Protein AF-A0A9D2LZK5-F1 (afdb_monomer_lite)

Radius of gyration: 13.2 Å; chains: 1; bounding box: 39×18×30 Å

pLDDT: mean 83.93, std 15.83, range [34.25, 96.19]

Foldseek 3Di:
DDPPDDPVVVVVVVVVQVVCVVVVHQWDKDKADPVCPVVVVVVVWDWPAWDPDCPPVDTITMTIHGDDRDD

Secondary structure (DSSP, 8-state):
------HHHHHHHHHHHHHHHHTT-SEEEEEEEGGGHHHHHTTT-EEEEE-S--GGGS-EEEEEEEPPPP-

InterPro domains:
  IPR016181 Acyl-CoA N-acyltransferase [SSF55729] (12-64)

Organism: NCBI:txid2838416

Structure (mmCIF, N/CA/C/O backbone):
data_AF-A0A9D2LZK5-F1
#
_entry.id   AF-A0A9D2LZK5-F1
#
loop_
_atom_site.group_PDB
_atom_site.id
_atom_site.type_symbol
_atom_site.label_atom_id
_atom_site.label_alt_id
_atom_site.label_comp_id
_atom_site.label_asym_id
_atom_site.label_entity_id
_atom_site.label_seq_id
_atom_site.pdbx_PDB_ins_code
_atom_site.Cartn_x
_atom_site.Cartn_y
_atom_site.Cartn_z
_atom_site.occupancy
_atom_site.B_iso_or_equiv
_atom_site.auth_seq_id
_atom_site.auth_comp_id
_atom_site.auth_asym_id
_atom_site.auth_atom_id
_atom_site.pdbx_PDB_model_num
ATOM 1 N N . MET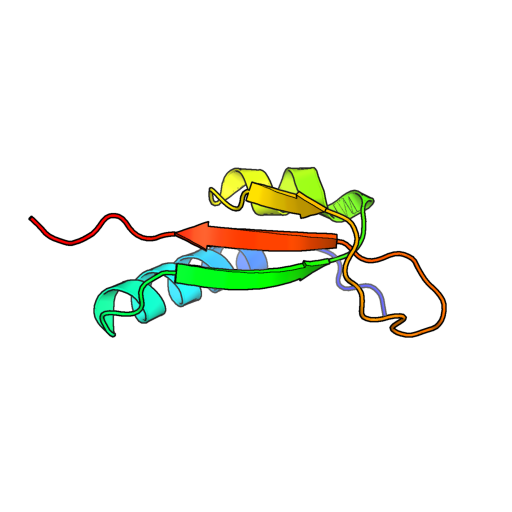 A 1 1 ? 20.512 6.956 -4.246 1.00 34.25 1 MET A N 1
ATOM 2 C CA . MET A 1 1 ? 19.623 7.237 -3.100 1.00 34.25 1 MET A CA 1
ATOM 3 C C . MET A 1 1 ? 19.023 5.907 -2.673 1.00 34.25 1 MET A C 1
ATOM 5 O O . MET A 1 1 ? 17.973 5.517 -3.162 1.00 34.25 1 MET A O 1
ATOM 9 N N . GLU A 1 2 ? 19.772 5.146 -1.880 1.00 36.38 2 GLU A N 1
ATOM 10 C CA . GLU A 1 2 ? 19.323 3.862 -1.342 1.00 36.38 2 GLU A CA 1
ATOM 11 C C . GLU A 1 2 ? 18.815 4.117 0.069 1.00 36.38 2 GLU A C 1
ATOM 13 O O . GLU A 1 2 ? 19.567 4.554 0.938 1.00 36.38 2 GLU A O 1
ATOM 18 N N . ILE A 1 3 ? 17.520 3.914 0.286 1.00 48.94 3 ILE A N 1
ATOM 19 C CA . ILE A 1 3 ? 16.951 3.990 1.627 1.00 48.94 3 ILE A CA 1
ATOM 20 C C . ILE A 1 3 ? 17.247 2.638 2.280 1.00 48.94 3 ILE A C 1
ATOM 22 O O . ILE A 1 3 ? 16.560 1.653 2.022 1.00 48.94 3 ILE A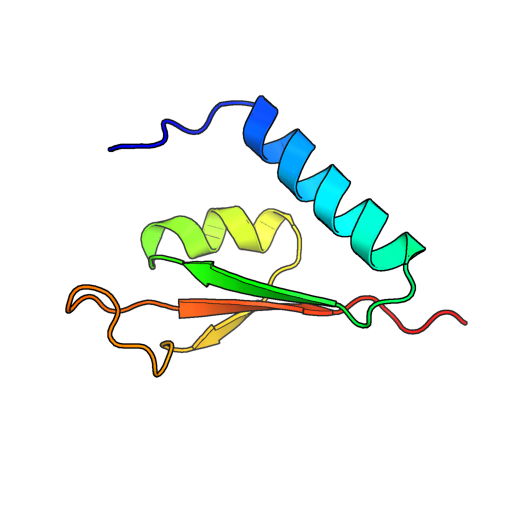 O 1
ATOM 26 N N . GLN A 1 4 ? 18.338 2.572 3.046 1.00 49.28 4 GLN A N 1
ATOM 27 C CA . GLN A 1 4 ? 18.698 1.403 3.850 1.00 49.28 4 GLN A CA 1
ATOM 28 C C . GLN A 1 4 ? 17.649 1.225 4.954 1.00 49.28 4 GLN A C 1
ATOM 30 O O . GLN A 1 4 ? 17.594 2.009 5.903 1.00 49.28 4 GLN A O 1
ATOM 35 N N . GLY A 1 5 ? 16.788 0.217 4.791 1.00 46.78 5 GLY A N 1
ATOM 36 C CA . GLY A 1 5 ? 15.701 -0.087 5.717 1.00 46.78 5 GLY A CA 1
ATOM 37 C C . GLY A 1 5 ? 16.229 -0.466 7.097 1.00 46.78 5 GLY A C 1
ATOM 38 O O . GLY A 1 5 ? 16.881 -1.495 7.259 1.00 46.78 5 GLY A O 1
ATOM 39 N N . ASN A 1 6 ? 15.919 0.362 8.086 1.00 51.88 6 ASN A N 1
ATOM 40 C CA . ASN A 1 6 ? 16.136 0.102 9.497 1.00 51.88 6 ASN A CA 1
ATOM 41 C C . ASN A 1 6 ? 14.786 -0.228 10.177 1.00 51.88 6 ASN A C 1
ATOM 43 O O . ASN A 1 6 ? 13.715 -0.284 9.570 1.00 51.88 6 ASN A O 1
ATOM 47 N N . SER A 1 7 ? 14.814 -0.492 11.479 1.00 60.03 7 SER A N 1
ATOM 48 C CA . SER A 1 7 ? 13.635 -0.810 12.301 1.00 60.03 7 SER A CA 1
ATOM 49 C C . SER A 1 7 ? 12.613 0.337 12.421 1.00 60.03 7 SER A C 1
ATOM 51 O O . SER A 1 7 ? 11.463 0.107 12.796 1.00 60.03 7 SER A O 1
ATOM 53 N N . LYS A 1 8 ? 12.998 1.569 12.071 1.00 64.50 8 LYS A N 1
ATOM 54 C CA . LYS A 1 8 ? 12.174 2.788 12.172 1.00 64.50 8 LYS A CA 1
ATOM 55 C C . LYS A 1 8 ? 11.153 2.930 11.038 1.00 64.50 8 LYS A C 1
ATOM 57 O O . LYS A 1 8 ? 10.030 3.361 11.282 1.00 64.50 8 LYS A O 1
ATOM 62 N N . GLU A 1 9 ? 11.493 2.513 9.819 1.00 71.88 9 GLU A N 1
ATOM 63 C CA . GLU A 1 9 ? 10.595 2.558 8.657 1.00 71.88 9 GLU A CA 1
ATOM 64 C C . GLU A 1 9 ? 9.371 1.656 8.875 1.00 71.88 9 GLU A C 1
ATOM 66 O O . GLU A 1 9 ? 8.253 1.988 8.482 1.00 71.88 9 GLU A O 1
ATOM 71 N N . PHE A 1 10 ? 9.570 0.549 9.592 1.00 80.19 10 PHE A N 1
ATOM 72 C CA . PHE A 1 10 ? 8.504 -0.364 9.981 1.00 80.19 10 PHE A CA 1
ATOM 73 C C . PHE A 1 10 ? 7.503 0.276 10.960 1.00 80.19 10 PHE A C 1
ATOM 75 O O . PHE A 1 10 ? 6.296 0.052 10.847 1.00 80.19 10 PHE A O 1
ATOM 82 N N . LEU A 1 11 ? 7.985 1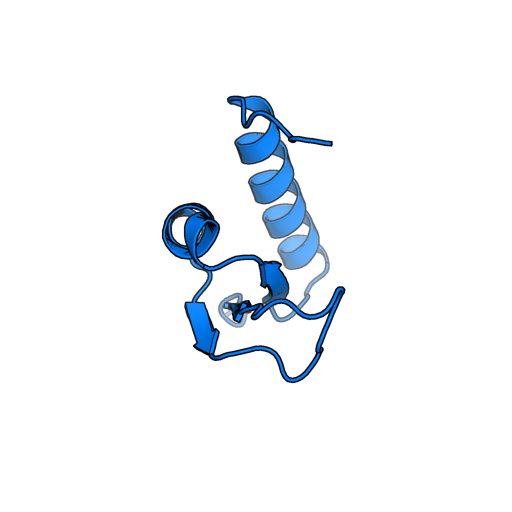.104 11.895 1.00 85.38 11 LEU A N 1
ATOM 83 C CA . LEU A 1 11 ? 7.131 1.862 12.816 1.00 85.38 11 LEU A CA 1
ATOM 84 C C . LEU A 1 11 ? 6.352 2.956 12.082 1.00 85.38 11 LEU A C 1
ATOM 86 O O . LEU A 1 11 ? 5.154 3.101 12.312 1.00 85.38 11 LEU A O 1
ATOM 90 N N . LEU A 1 12 ? 7.005 3.666 11.158 1.00 89.81 12 LEU A N 1
ATOM 91 C CA . LEU A 1 12 ? 6.358 4.700 10.349 1.00 89.81 12 LEU A CA 1
ATOM 92 C C . LEU A 1 12 ? 5.210 4.125 9.520 1.00 89.81 12 LEU A C 1
ATOM 94 O O . LEU A 1 12 ? 4.104 4.654 9.565 1.00 89.81 12 LEU A O 1
ATOM 98 N N . LEU A 1 13 ? 5.435 3.014 8.811 1.00 91.56 13 LEU A N 1
ATOM 99 C CA . LEU A 1 13 ? 4.382 2.426 7.986 1.00 91.56 13 LEU A CA 1
ATOM 100 C C . LEU A 1 13 ? 3.207 1.924 8.837 1.00 91.56 13 LEU A C 1
ATOM 102 O O . LEU A 1 13 ? 2.056 2.121 8.459 1.00 91.56 13 LEU A O 1
ATOM 106 N N . ARG A 1 14 ? 3.468 1.346 10.019 1.00 91.38 14 ARG A N 1
ATOM 107 C CA . ARG A 1 14 ? 2.402 0.982 10.969 1.00 91.38 14 ARG A CA 1
ATOM 108 C C . ARG A 1 14 ? 1.604 2.192 11.437 1.00 91.38 14 ARG A C 1
ATOM 110 O O . ARG A 1 14 ? 0.379 2.111 11.461 1.00 91.38 14 ARG A O 1
ATOM 117 N N . GLN A 1 15 ? 2.281 3.286 11.782 1.00 94.25 15 GLN A N 1
ATOM 118 C CA . GLN A 1 15 ? 1.616 4.510 12.217 1.00 94.25 15 GLN A CA 1
ATOM 119 C C . GLN A 1 15 ? 0.740 5.087 11.101 1.00 94.25 15 GLN A C 1
ATOM 121 O O . GLN A 1 15 ? -0.426 5.374 11.336 1.00 94.25 15 GLN A O 1
ATOM 126 N N . VAL A 1 16 ? 1.249 5.144 9.865 1.00 93.62 16 VAL A N 1
ATOM 127 C CA . VAL A 1 16 ? 0.480 5.607 8.698 1.00 93.62 16 VAL A CA 1
ATOM 128 C C . VAL A 1 16 ? -0.792 4.779 8.499 1.00 93.62 16 VAL A C 1
ATOM 130 O O . VAL A 1 16 ? -1.859 5.342 8.262 1.00 93.62 16 VAL A O 1
ATOM 133 N N . LEU A 1 17 ? -0.710 3.450 8.619 1.00 93.50 17 LEU A N 1
ATOM 134 C CA . LEU A 1 17 ? -1.885 2.582 8.503 1.00 93.50 17 LEU A CA 1
ATOM 135 C C . LEU A 1 17 ? -2.881 2.794 9.651 1.00 93.50 17 LEU A C 1
ATOM 137 O O . LEU A 1 17 ? -4.090 2.801 9.415 1.00 93.50 17 LEU A O 1
ATOM 141 N N . ALA A 1 18 ? -2.389 2.980 10.878 1.00 93.94 18 ALA A N 1
ATOM 142 C CA . ALA A 1 18 ? -3.228 3.267 12.038 1.00 93.94 18 ALA A CA 1
ATOM 143 C C . ALA A 1 18 ? -3.969 4.602 11.874 1.00 93.94 18 ALA A C 1
ATOM 145 O O . ALA A 1 18 ? -5.188 4.649 12.046 1.00 93.94 18 ALA A O 1
ATOM 146 N N . ASP A 1 19 ? -3.263 5.652 11.454 1.00 95.06 19 ASP A N 1
ATOM 147 C CA . ASP A 1 19 ? -3.833 6.977 11.217 1.00 95.06 19 ASP A CA 1
ATOM 148 C C . ASP A 1 19 ? -4.854 6.943 10.076 1.00 95.06 19 ASP A C 1
ATOM 150 O O . ASP A 1 19 ? -5.951 7.487 10.199 1.00 95.06 19 ASP A O 1
ATOM 154 N N . ALA A 1 20 ? -4.537 6.255 8.975 1.00 94.00 20 ALA A N 1
ATOM 155 C CA . ALA A 1 20 ? -5.449 6.087 7.848 1.00 94.00 20 ALA A CA 1
ATOM 156 C C . ALA A 1 20 ? -6.746 5.377 8.267 1.00 94.00 20 ALA A C 1
ATOM 158 O O . ALA A 1 20 ? -7.834 5.774 7.842 1.00 94.00 20 ALA A O 1
ATOM 159 N N . ARG A 1 21 ? -6.644 4.366 9.137 1.00 92.31 21 ARG A N 1
ATOM 160 C CA . ARG A 1 21 ? -7.805 3.676 9.701 1.00 92.31 21 ARG A CA 1
ATOM 161 C C . ARG A 1 21 ? -8.604 4.576 10.645 1.00 92.31 21 ARG A C 1
ATOM 163 O O . ARG A 1 21 ? -9.826 4.602 10.542 1.00 92.31 21 ARG A O 1
ATOM 170 N N . ALA A 1 22 ? -7.939 5.330 11.522 1.00 93.56 22 ALA A N 1
ATOM 171 C CA . ALA A 1 22 ? -8.587 6.272 12.439 1.00 93.56 22 ALA A CA 1
ATOM 172 C C . ALA A 1 22 ? -9.315 7.408 11.696 1.00 93.56 22 ALA A C 1
ATOM 174 O O . ALA A 1 22 ? -10.367 7.861 12.132 1.00 93.56 22 ALA A O 1
ATOM 175 N N . GLN A 1 23 ? -8.797 7.814 10.535 1.00 94.88 23 GLN A N 1
ATOM 176 C CA . GLN A 1 23 ? -9.434 8.773 9.626 1.00 94.88 23 GLN A CA 1
ATOM 177 C C . GLN A 1 23 ? -10.623 8.185 8.840 1.00 94.88 23 GLN A C 1
ATOM 179 O O . GLN A 1 23 ? -11.191 8.876 7.999 1.00 94.88 23 GLN A O 1
ATOM 184 N N . GLY A 1 24 ? -10.985 6.914 9.052 1.00 93.06 24 GLY A N 1
ATOM 185 C CA . GLY A 1 24 ? -12.098 6.269 8.353 1.00 93.06 24 GLY A CA 1
ATOM 186 C C . GLY A 1 24 ? -11.833 5.990 6.871 1.00 93.06 24 GLY A C 1
ATOM 187 O O . GLY A 1 24 ? -12.777 5.847 6.094 1.00 93.06 24 GLY A O 1
ATOM 188 N N . ARG A 1 25 ? -10.563 5.919 6.441 1.00 94.44 25 ARG A N 1
ATOM 189 C CA . ARG A 1 25 ? -10.231 5.535 5.060 1.00 94.44 25 ARG A CA 1
ATOM 190 C C . ARG A 1 25 ? -10.586 4.067 4.823 1.00 94.44 25 ARG A C 1
ATOM 192 O O . ARG A 1 25 ? -10.636 3.268 5.749 1.00 94.44 25 ARG A O 1
ATOM 199 N N . GLN A 1 26 ? -10.778 3.693 3.561 1.00 94.06 26 GLN A N 1
ATOM 200 C CA . GLN A 1 26 ? -11.063 2.301 3.182 1.00 94.06 26 GLN A CA 1
ATOM 201 C C . GLN A 1 26 ? -9.798 1.437 3.076 1.00 94.06 26 GLN A C 1
ATOM 203 O O . GLN A 1 26 ? -9.877 0.212 3.037 1.00 94.06 26 GLN A O 1
ATOM 208 N N . GLY A 1 27 ? -8.624 2.062 3.007 1.00 93.81 27 GLY A N 1
ATOM 209 C CA . GLY A 1 27 ? -7.357 1.380 2.800 1.00 93.81 27 GLY A CA 1
ATOM 210 C C . GLY A 1 27 ? -6.251 2.334 2.366 1.00 93.81 27 GLY A C 1
ATOM 211 O O . GLY A 1 27 ? -6.438 3.554 2.332 1.00 93.81 27 GLY A O 1
ATOM 212 N N . CYS A 1 28 ? -5.110 1.760 1.997 1.00 94.81 28 CYS A N 1
ATOM 213 C CA . CYS A 1 28 ? -3.967 2.471 1.432 1.00 94.81 28 CYS A CA 1
ATOM 214 C C . CYS A 1 28 ? -3.470 1.752 0.175 1.00 94.81 28 CYS A C 1
ATOM 216 O O . CYS A 1 28 ? -3.441 0.520 0.137 1.00 94.81 28 CYS A O 1
ATOM 218 N N . VAL A 1 29 ? -3.039 2.523 -0.825 1.00 94.31 29 VAL A N 1
ATOM 219 C CA . VAL A 1 29 ? -2.345 2.021 -2.018 1.00 94.31 29 VAL A CA 1
ATOM 220 C C . VAL A 1 29 ? -0.963 2.659 -2.106 1.00 94.31 29 VAL A C 1
ATOM 222 O O . VAL A 1 29 ? -0.788 3.816 -1.724 1.00 94.31 29 VAL A O 1
ATOM 225 N N . LEU A 1 30 ? 0.016 1.901 -2.583 1.00 92.94 30 LEU A N 1
ATOM 226 C CA . LEU A 1 30 ? 1.357 2.385 -2.883 1.00 92.94 30 LEU A CA 1
ATOM 227 C C . LEU A 1 30 ? 1.917 1.653 -4.096 1.00 92.94 30 LEU A C 1
ATOM 229 O O . LEU A 1 30 ? 1.487 0.547 -4.410 1.00 92.94 30 LEU A O 1
ATOM 233 N N . THR A 1 31 ? 2.922 2.248 -4.722 1.00 92.75 31 THR A N 1
ATOM 234 C CA . THR A 1 31 ? 3.639 1.658 -5.851 1.00 92.75 31 THR A CA 1
ATOM 235 C C . THR A 1 31 ? 5.072 1.341 -5.420 1.00 92.75 31 THR A C 1
ATOM 237 O O . THR A 1 31 ? 5.750 2.192 -4.842 1.00 92.75 31 THR A O 1
ATOM 240 N N . CYS A 1 32 ? 5.549 0.117 -5.659 1.00 91.44 32 CYS A N 1
ATOM 241 C CA . CYS A 1 32 ? 6.877 -0.329 -5.230 1.00 91.44 32 CYS A CA 1
ATOM 242 C C . CYS A 1 32 ? 7.591 -1.206 -6.272 1.00 91.44 32 CYS A C 1
ATOM 244 O O . CYS A 1 32 ? 7.011 -1.644 -7.263 1.00 91.44 32 CYS A O 1
ATOM 246 N N . LYS A 1 33 ? 8.893 -1.435 -6.067 1.00 91.00 33 LYS A N 1
ATOM 247 C CA . LYS A 1 33 ? 9.687 -2.353 -6.898 1.00 91.00 33 LYS A CA 1
ATOM 248 C C . LYS A 1 33 ? 9.414 -3.804 -6.502 1.00 91.00 33 LYS A C 1
ATOM 250 O O . LYS A 1 33 ? 9.155 -4.076 -5.334 1.00 91.00 33 LYS A O 1
ATOM 255 N N . ALA A 1 34 ? 9.607 -4.738 -7.436 1.00 90.81 34 ALA A N 1
ATOM 256 C CA . ALA A 1 34 ? 9.409 -6.176 -7.205 1.00 90.81 34 ALA A CA 1
ATOM 257 C C . ALA A 1 34 ? 10.121 -6.711 -5.941 1.00 90.81 34 ALA A C 1
ATOM 259 O O . ALA A 1 34 ? 9.548 -7.483 -5.180 1.00 90.81 34 ALA A O 1
ATOM 260 N N . GLY A 1 35 ? 11.348 -6.250 -5.665 1.00 89.94 35 GLY A N 1
ATOM 261 C CA . GLY A 1 35 ? 12.112 -6.672 -4.482 1.00 89.94 35 GLY A CA 1
ATOM 262 C C . GLY A 1 35 ? 11.508 -6.251 -3.133 1.00 89.94 35 GLY A C 1
ATOM 263 O O . GLY A 1 35 ? 11.905 -6.779 -2.100 1.00 89.94 35 GLY A O 1
ATOM 264 N N . LEU A 1 36 ? 10.548 -5.320 -3.126 1.00 91.50 36 LEU A N 1
ATOM 265 C CA . LEU A 1 36 ? 9.870 -4.841 -1.920 1.00 91.50 36 LEU A CA 1
ATOM 266 C C . LEU A 1 36 ? 8.492 -5.481 -1.705 1.00 91.50 36 LEU A C 1
ATOM 268 O O . LEU A 1 36 ? 7.887 -5.232 -0.662 1.00 91.50 36 LEU A O 1
ATOM 272 N N . LEU A 1 37 ? 8.004 -6.326 -2.623 1.00 92.25 37 LEU A N 1
ATOM 273 C CA . LEU A 1 37 ? 6.727 -7.033 -2.443 1.00 92.25 37 LEU A CA 1
ATOM 274 C C . LEU A 1 37 ? 6.681 -7.786 -1.097 1.00 92.25 37 LEU A C 1
ATOM 276 O O . LEU A 1 37 ? 5.791 -7.479 -0.299 1.00 92.25 37 LEU A O 1
ATOM 280 N N . PRO A 1 38 ? 7.686 -8.621 -0.740 1.00 93.25 38 PRO A N 1
ATOM 281 C CA . PRO A 1 38 ? 7.652 -9.377 0.515 1.00 93.25 38 PRO A CA 1
ATOM 282 C C . PRO A 1 38 ? 7.777 -8.491 1.758 1.00 93.25 38 PRO A C 1
ATOM 284 O O . PRO A 1 38 ? 7.453 -8.905 2.869 1.00 93.25 38 PRO A O 1
ATOM 287 N N . TYR A 1 39 ? 8.294 -7.268 1.605 1.00 91.94 39 TYR A N 1
ATOM 288 C CA . TYR A 1 39 ? 8.353 -6.307 2.700 1.00 91.94 39 TYR A CA 1
ATOM 289 C C . TYR A 1 39 ? 6.958 -5.760 3.014 1.00 91.94 39 TYR A C 1
ATOM 291 O O . TYR A 1 39 ? 6.555 -5.772 4.176 1.00 91.94 39 TYR A O 1
ATOM 299 N N . TYR A 1 40 ? 6.208 -5.329 1.996 1.00 93.12 40 TYR A N 1
ATOM 300 C CA . TYR A 1 40 ? 4.875 -4.747 2.178 1.00 93.12 40 TYR A CA 1
ATOM 301 C C . TYR A 1 40 ? 3.800 -5.791 2.513 1.00 93.12 40 TYR A C 1
ATOM 303 O O . TYR A 1 40 ? 2.878 -5.486 3.273 1.00 93.12 40 TYR A O 1
ATOM 311 N N . GLU A 1 41 ? 3.951 -7.034 2.050 1.00 93.62 41 GLU A N 1
ATOM 312 C CA . GLU A 1 41 ? 3.072 -8.155 2.423 1.00 93.62 41 GLU A CA 1
ATOM 313 C C . GLU A 1 41 ? 3.014 -8.378 3.945 1.00 93.62 41 GLU A C 1
ATOM 315 O O . GLU A 1 41 ? 1.951 -8.689 4.483 1.00 93.62 41 GLU A O 1
ATOM 320 N N . LYS A 1 42 ? 4.104 -8.099 4.683 1.00 92.38 42 LYS A N 1
ATOM 321 C CA . LYS A 1 42 ? 4.144 -8.179 6.162 1.00 92.38 42 LYS A CA 1
ATOM 322 C C . LYS A 1 42 ? 3.159 -7.238 6.861 1.00 92.38 42 LYS A C 1
ATOM 324 O O . LYS A 1 42 ? 2.853 -7.438 8.034 1.00 92.38 42 LYS A O 1
ATOM 329 N N . PHE A 1 43 ? 2.688 -6.204 6.167 1.00 91.12 43 PHE A N 1
ATOM 330 C CA . PHE A 1 43 ? 1.721 -5.230 6.677 1.00 91.12 43 PHE A CA 1
ATOM 331 C C . PHE A 1 43 ? 0.304 -5.467 6.130 1.00 91.12 43 PHE A C 1
ATOM 333 O O . PHE A 1 43 ? -0.584 -4.652 6.368 1.00 91.12 43 PHE A O 1
ATOM 340 N N . GLY A 1 44 ? 0.082 -6.567 5.402 1.00 93.06 44 GLY A N 1
ATOM 341 C CA . GLY A 1 44 ? -1.218 -6.922 4.829 1.00 93.06 44 GLY A CA 1
ATOM 342 C C . GLY A 1 44 ? -1.509 -6.294 3.465 1.00 93.06 44 GLY A C 1
ATOM 343 O O . GLY A 1 44 ? -2.639 -6.390 2.984 1.00 93.06 44 GLY A O 1
ATOM 344 N N . PHE A 1 45 ? -0.520 -5.660 2.827 1.00 95.31 45 PHE A N 1
ATOM 345 C CA . PHE A 1 45 ? -0.668 -5.225 1.442 1.00 95.31 45 PHE A CA 1
ATOM 346 C C . PHE A 1 45 ? -0.717 -6.427 0.497 1.00 95.31 45 PHE A C 1
ATOM 348 O O . PHE A 1 45 ? 0.048 -7.377 0.637 1.00 95.31 45 PHE A O 1
ATOM 355 N N . GLN A 1 46 ? -1.590 -6.340 -0.500 1.00 96.19 46 GLN A N 1
ATOM 356 C CA . GLN A 1 46 ? -1.757 -7.325 -1.560 1.00 96.19 46 GLN A CA 1
ATOM 357 C C . GLN A 1 46 ? -1.279 -6.743 -2.884 1.00 96.19 46 GLN A C 1
ATOM 359 O O . GLN A 1 46 ? -1.608 -5.600 -3.217 1.00 96.19 46 GLN A O 1
ATOM 364 N N . ASN A 1 47 ? -0.549 -7.550 -3.649 1.00 95.69 47 ASN A N 1
ATOM 365 C CA . ASN A 1 47 ? -0.106 -7.198 -4.990 1.00 95.69 47 ASN A CA 1
ATOM 366 C C . ASN A 1 47 ? -1.300 -7.128 -5.955 1.00 95.69 47 ASN A C 1
ATOM 368 O O . ASN A 1 47 ? -2.063 -8.085 -6.089 1.00 95.69 47 ASN A O 1
ATOM 372 N N . ARG A 1 48 ? -1.468 -5.981 -6.615 1.00 95.31 48 ARG A N 1
ATOM 373 C CA . ARG A 1 48 ? -2.496 -5.716 -7.634 1.00 95.31 48 ARG A CA 1
ATOM 374 C C . ARG A 1 48 ? -1.971 -5.858 -9.063 1.00 95.31 48 ARG A C 1
ATOM 376 O O . ARG A 1 48 ? -2.742 -5.700 -10.002 1.00 95.31 48 ARG A O 1
ATOM 383 N N . GLY A 1 49 ? -0.700 -6.214 -9.221 1.00 92.56 49 GLY A N 1
ATOM 384 C CA . GLY A 1 49 ? -0.036 -6.413 -10.500 1.00 92.56 49 GLY A CA 1
ATOM 385 C C . GLY A 1 49 ? 0.898 -5.265 -10.862 1.00 92.56 49 GLY A C 1
ATOM 386 O O . GLY A 1 49 ? 1.204 -4.392 -10.046 1.00 92.56 49 GLY A O 1
ATOM 387 N N . VAL A 1 50 ? 1.381 -5.306 -12.104 1.00 91.25 50 VAL A N 1
ATOM 388 C CA . VAL A 1 50 ? 2.276 -4.283 -12.647 1.00 91.25 50 VAL A CA 1
ATOM 389 C C . VAL A 1 50 ? 1.519 -2.962 -12.746 1.00 91.25 50 VAL A C 1
ATOM 391 O O . VAL A 1 50 ? 0.456 -2.897 -13.362 1.00 91.25 50 VAL A O 1
ATOM 394 N N . SER A 1 51 ? 2.079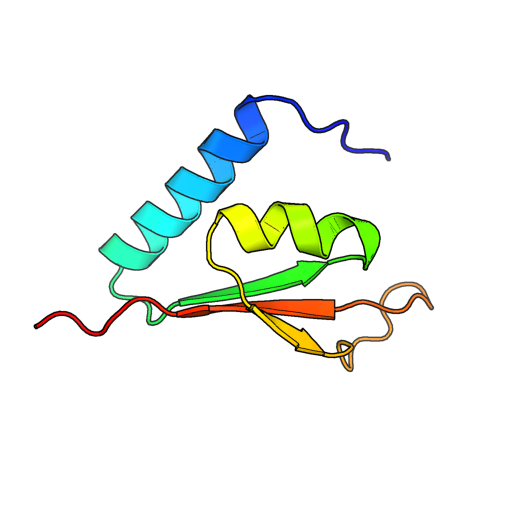 -1.918 -12.140 1.00 86.38 51 SER A N 1
ATOM 395 C CA . SER A 1 51 ? 1.518 -0.575 -12.200 1.00 86.38 51 SER A CA 1
ATOM 396 C C . SER A 1 51 ? 1.531 -0.078 -13.649 1.00 86.38 51 SER A C 1
ATOM 398 O O . SER A 1 51 ? 2.563 -0.195 -14.319 1.00 86.38 51 SER A O 1
ATOM 400 N N . PRO A 1 52 ? 0.439 0.530 -14.143 1.00 81.88 52 PRO A N 1
ATOM 401 C CA . PRO A 1 52 ? 0.414 1.148 -15.469 1.00 81.88 52 PRO A CA 1
ATOM 402 C C . PRO A 1 52 ? 1.348 2.367 -15.563 1.00 81.88 52 PRO A C 1
ATOM 404 O O . PRO A 1 52 ? 1.640 2.849 -16.657 1.00 81.88 52 PRO A O 1
ATOM 407 N N . SER A 1 53 ? 1.832 2.870 -14.424 1.00 72.88 53 SER A N 1
ATOM 408 C CA . SER A 1 53 ? 2.771 3.983 -14.369 1.00 72.88 53 SER A CA 1
ATOM 409 C C . SER A 1 53 ? 4.187 3.513 -14.708 1.00 72.88 53 SER A C 1
ATOM 411 O O . SER A 1 53 ? 4.860 2.874 -13.898 1.00 72.88 53 SER A O 1
ATOM 413 N N . ALA A 1 54 ? 4.681 3.889 -15.888 1.00 66.94 54 ALA A N 1
ATOM 414 C CA . ALA A 1 54 ? 6.074 3.686 -16.287 1.00 66.94 54 ALA A CA 1
ATOM 415 C C . ALA A 1 54 ? 6.990 4.735 -15.629 1.00 66.94 54 ALA A C 1
ATOM 417 O O . ALA A 1 54 ? 7.580 5.591 -16.290 1.00 66.94 54 ALA A O 1
ATOM 418 N N . LEU A 1 55 ? 7.093 4.708 -14.298 1.00 70.56 55 LEU A N 1
ATOM 419 C CA . LEU A 1 55 ? 7.977 5.618 -13.578 1.00 70.56 55 LEU A CA 1
ATOM 420 C C . LEU A 1 55 ? 9.441 5.223 -13.841 1.00 70.56 55 LEU A C 1
ATOM 422 O O . LEU A 1 55 ? 9.847 4.085 -13.604 1.00 70.56 55 LEU A O 1
ATOM 426 N N . ALA A 1 56 ? 10.246 6.160 -14.345 1.00 72.44 56 ALA A N 1
ATOM 427 C CA . ALA A 1 56 ? 11.676 5.960 -14.619 1.00 72.44 56 ALA A CA 1
ATOM 428 C C . ALA A 1 56 ? 12.015 4.752 -15.529 1.00 72.44 56 ALA A C 1
ATOM 430 O O . ALA A 1 56 ? 13.096 4.174 -15.405 1.00 72.44 56 ALA A O 1
ATOM 431 N N . GLY A 1 57 ? 11.098 4.346 -16.420 1.00 76.31 57 GLY A N 1
ATOM 432 C CA . GLY A 1 57 ? 11.318 3.241 -17.365 1.00 76.31 57 GLY A CA 1
ATOM 433 C C . GLY A 1 57 ? 11.495 1.862 -16.714 1.00 76.31 57 GLY A C 1
ATOM 434 O O . GLY A 1 57 ? 12.040 0.957 -17.338 1.00 76.31 57 GLY A O 1
ATOM 435 N N . GLN A 1 58 ? 11.074 1.701 -15.456 1.00 79.38 58 GLN A N 1
ATOM 436 C CA . GLN A 1 58 ? 11.160 0.446 -14.704 1.00 79.38 58 GLN A CA 1
ATOM 437 C C . GLN A 1 58 ? 9.766 -0.135 -14.463 1.00 79.38 58 GLN A C 1
ATOM 439 O O . GLN A 1 58 ? 8.780 0.598 -14.413 1.00 79.38 58 GLN A O 1
ATOM 444 N N . SER A 1 59 ? 9.686 -1.456 -14.291 1.00 85.88 59 SER A N 1
ATOM 445 C CA . SER A 1 59 ? 8.451 -2.121 -13.874 1.00 85.88 59 SER A CA 1
ATOM 446 C C . SER A 1 59 ? 8.215 -1.908 -12.381 1.00 85.88 59 SER A C 1
ATOM 448 O O . SER A 1 59 ? 9.037 -2.297 -11.545 1.00 85.88 59 SER A O 1
ATOM 450 N N . TRP A 1 60 ? 7.067 -1.326 -12.060 1.00 91.19 60 TRP A N 1
ATOM 451 C CA . TRP A 1 60 ? 6.591 -1.142 -10.694 1.00 91.19 60 TRP A CA 1
ATOM 452 C C . TRP A 1 60 ? 5.357 -1.992 -10.445 1.00 91.19 60 TRP A C 1
ATOM 454 O O . TRP A 1 60 ? 4.714 -2.446 -11.385 1.00 91.19 60 TRP A O 1
ATOM 464 N N . TYR A 1 61 ? 5.030 -2.197 -9.178 1.00 93.19 61 TYR A N 1
ATOM 465 C CA . TYR A 1 61 ? 3.886 -2.977 -8.740 1.00 93.19 61 TYR A CA 1
ATOM 466 C C . TYR A 1 61 ? 3.025 -2.145 -7.811 1.00 93.19 61 TYR A C 1
ATOM 468 O O . TYR A 1 61 ? 3.547 -1.498 -6.900 1.00 93.19 61 TYR A O 1
ATOM 476 N N . ASP A 1 62 ? 1.718 -2.195 -8.029 1.00 94.31 62 ASP A N 1
ATOM 477 C CA . ASP A 1 62 ? 0.766 -1.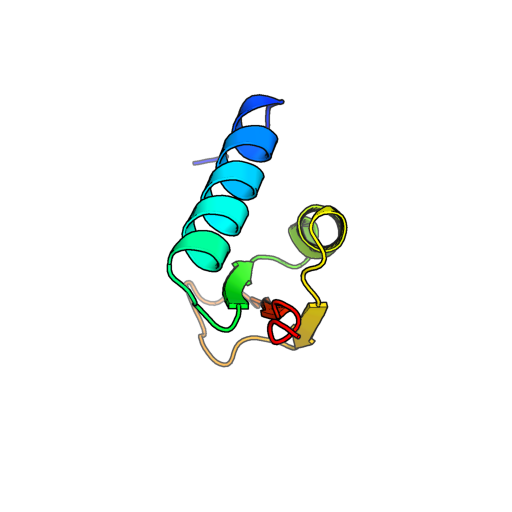564 -7.128 1.00 94.31 62 ASP A CA 1
ATOM 478 C C . ASP A 1 62 ? 0.403 -2.534 -6.005 1.00 94.31 62 ASP A C 1
ATOM 480 O O . ASP A 1 62 ? 0.052 -3.692 -6.225 1.00 94.31 62 ASP A O 1
ATOM 484 N N . MET A 1 63 ? 0.495 -2.046 -4.777 1.00 95.19 63 MET A N 1
ATOM 485 C CA . MET A 1 63 ? 0.229 -2.782 -3.551 1.00 95.19 63 MET A CA 1
ATOM 486 C C . MET A 1 63 ? -0.910 -2.087 -2.816 1.00 95.19 63 MET A C 1
ATOM 488 O O . MET A 1 63 ? -0.841 -0.882 -2.577 1.00 95.19 63 MET A O 1
ATOM 492 N N . ALA A 1 64 ? -1.936 -2.832 -2.404 1.00 95.69 64 ALA A N 1
ATOM 493 C CA . ALA A 1 64 ? -3.073 -2.277 -1.671 1.00 95.69 64 ALA A CA 1
ATOM 494 C C . ALA A 1 64 ? -3.393 -3.066 -0.401 1.00 95.69 64 ALA A C 1
ATOM 496 O O . ALA A 1 64 ? -3.498 -4.290 -0.435 1.00 95.69 64 ALA A O 1
ATOM 497 N N . VAL A 1 65 ? -3.630 -2.356 0.698 1.00 95.44 65 VAL A N 1
ATOM 498 C CA . VAL A 1 65 ? -4.233 -2.902 1.919 1.00 95.44 65 VAL A CA 1
ATOM 499 C C . VAL A 1 65 ? -5.615 -2.287 2.088 1.00 95.44 65 VAL A C 1
ATOM 501 O O . VAL A 1 65 ? -5.773 -1.073 1.976 1.00 95.44 65 VAL A O 1
ATOM 504 N N . LEU A 1 66 ? -6.620 -3.125 2.327 1.00 94.44 66 LEU A N 1
ATOM 505 C CA . LEU A 1 66 ? -7.980 -2.685 2.626 1.00 94.44 66 LEU A CA 1
ATOM 506 C C . LEU A 1 66 ? -8.227 -2.842 4.121 1.00 94.44 66 LEU A C 1
ATOM 508 O O . LEU A 1 66 ? -7.878 -3.864 4.715 1.00 94.44 66 LEU A O 1
ATOM 512 N N . PHE A 1 67 ? -8.831 -1.833 4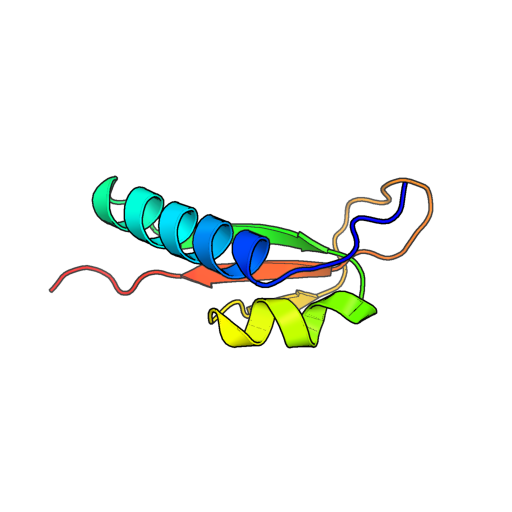.731 1.00 91.81 67 PHE A N 1
ATOM 513 C CA . PHE A 1 67 ? -9.278 -1.918 6.111 1.00 91.81 67 PHE A CA 1
ATOM 514 C C . PHE A 1 67 ? -10.659 -2.562 6.121 1.00 91.81 67 PHE A C 1
ATOM 516 O O . PHE A 1 67 ? -11.518 -2.220 5.309 1.00 91.81 67 PHE A O 1
ATOM 523 N N . ALA A 1 68 ? -10.868 -3.525 7.019 1.00 79.62 68 ALA A N 1
ATOM 524 C CA . ALA A 1 68 ? -12.183 -4.128 7.173 1.00 79.62 68 ALA A CA 1
ATOM 525 C C . ALA A 1 68 ? -13.213 -3.022 7.468 1.00 79.62 68 ALA A C 1
ATOM 527 O O . ALA A 1 68 ? -12.921 -2.156 8.304 1.00 79.62 68 ALA A O 1
ATOM 528 N N . PRO A 1 69 ? -14.389 -3.032 6.815 1.00 67.25 69 PRO A N 1
ATOM 529 C CA . PRO A 1 69 ? -15.455 -2.110 7.170 1.00 67.25 69 PRO A CA 1
ATOM 530 C C . PRO A 1 69 ? -15.783 -2.310 8.651 1.00 67.25 69 PRO A C 1
ATOM 532 O O . PRO A 1 69 ? -15.920 -3.449 9.110 1.00 67.25 69 PRO A O 1
ATOM 535 N N . GLY A 1 70 ? -15.816 -1.210 9.408 1.00 62.53 70 GLY A N 1
ATOM 536 C CA . GLY A 1 70 ? -16.208 -1.244 10.814 1.00 62.53 70 GLY A CA 1
ATOM 537 C C . GLY A 1 70 ? -17.583 -1.895 10.928 1.00 62.53 70 GLY A C 1
ATOM 538 O O . GLY A 1 70 ? -18.510 -1.464 10.246 1.00 62.53 70 GLY A O 1
ATOM 539 N N . ARG A 1 71 ? -17.673 -2.974 11.710 1.00 46.78 71 ARG A N 1
ATOM 540 C CA . ARG A 1 71 ? -18.960 -3.492 12.178 1.00 46.78 71 ARG A CA 1
ATOM 541 C C . ARG A 1 71 ? -19.551 -2.541 13.203 1.00 46.78 71 ARG A C 1
ATOM 543 O O . ARG A 1 71 ? -18.744 -1.967 13.969 1.00 46.78 71 ARG A O 1
#

Sequence (71 aa):
MEIQGNSKEFLLLRQVLADARAQGRQGCVLTCKAGLLPYYEKFGFQNRGVSPSALAGQSWYDMAVLFAPGR